Protein AF-A0AAD7R0L4-F1 (afdb_monomer_lite)

pLDDT: mean 70.67, std 10.32, range [42.0, 88.0]

Organism: NCBI:txid143900

Structure (mmCIF, N/CA/C/O backbone):
data_AF-A0AAD7R0L4-F1
#
_entry.id   AF-A0AAD7R0L4-F1
#
loop_
_atom_site.group_PDB
_atom_site.id
_atom_site.type_symbol
_atom_site.label_atom_id
_atom_site.label_alt_id
_atom_site.label_comp_id
_atom_site.label_asym_id
_atom_site.label_entity_id
_atom_site.label_seq_id
_atom_site.pdbx_PDB_ins_code
_atom_site.Cartn_x
_atom_site.Cartn_y
_atom_site.Cartn_z
_atom_site.occupancy
_atom_site.B_iso_or_equiv
_atom_site.auth_seq_id
_atom_site.auth_comp_id
_atom_site.auth_asym_id
_atom_site.auth_atom_id
_atom_site.pdbx_PDB_model_num
ATOM 1 N N . MET A 1 1 ? 15.987 -25.701 2.498 1.00 42.00 1 MET A N 1
ATOM 2 C CA . MET A 1 1 ? 14.795 -24.849 2.693 1.00 42.00 1 MET A CA 1
ATOM 3 C C . MET A 1 1 ? 15.050 -24.007 3.930 1.00 42.00 1 MET A C 1
ATOM 5 O O . MET A 1 1 ? 15.380 -24.586 4.954 1.00 42.00 1 MET A O 1
ATOM 9 N N . LYS A 1 2 ? 15.032 -22.673 3.814 1.00 61.22 2 LYS A N 1
ATOM 10 C CA . LYS A 1 2 ? 15.066 -21.785 4.985 1.00 61.22 2 LYS A CA 1
ATOM 11 C C . LYS A 1 2 ? 13.730 -21.952 5.701 1.00 61.22 2 LYS A C 1
ATOM 13 O O . LYS A 1 2 ? 12.698 -21.851 5.044 1.00 61.22 2 LYS A O 1
ATOM 18 N N . ASP A 1 3 ? 13.779 -22.265 6.988 1.00 65.44 3 ASP A N 1
ATOM 19 C CA . ASP A 1 3 ? 12.600 -22.304 7.843 1.00 65.44 3 ASP A CA 1
ATOM 20 C C . ASP A 1 3 ? 12.020 -20.884 7.891 1.00 65.44 3 ASP A C 1
ATOM 22 O O . ASP A 1 3 ? 12.635 -19.963 8.430 1.00 65.44 3 ASP A O 1
ATOM 26 N N . MET A 1 4 ? 10.914 -20.673 7.178 1.00 63.59 4 MET A N 1
ATOM 27 C CA . MET A 1 4 ? 10.180 -19.411 7.182 1.00 63.59 4 MET A CA 1
ATOM 28 C C . MET A 1 4 ? 9.334 -19.449 8.450 1.00 63.59 4 MET A C 1
ATOM 30 O O . MET A 1 4 ? 8.199 -19.923 8.419 1.00 63.59 4 MET A O 1
ATOM 34 N N . GLY A 1 5 ? 9.954 -19.063 9.569 1.00 63.88 5 GLY A N 1
ATOM 35 C CA . GLY A 1 5 ? 9.342 -19.060 10.895 1.00 63.88 5 GLY A CA 1
ATOM 36 C C . GLY A 1 5 ? 7.939 -18.453 10.888 1.00 63.88 5 GLY A C 1
ATOM 37 O O . GLY A 1 5 ? 7.611 -17.607 10.056 1.00 63.88 5 GLY A O 1
ATOM 38 N N . ASN A 1 6 ? 7.091 -18.928 11.801 1.00 67.44 6 ASN A N 1
ATOM 39 C CA . ASN A 1 6 ? 5.679 -18.573 11.848 1.00 67.44 6 ASN A CA 1
ATOM 40 C C . ASN A 1 6 ? 5.490 -17.048 12.034 1.00 67.44 6 ASN A C 1
ATOM 42 O O . ASN A 1 6 ? 5.741 -16.548 13.136 1.00 67.44 6 ASN A O 1
ATOM 46 N N . PRO A 1 7 ? 4.969 -16.318 11.025 1.00 58.72 7 PRO A N 1
ATOM 47 C CA . PRO A 1 7 ? 4.804 -14.863 11.096 1.00 58.72 7 PRO A CA 1
ATOM 48 C C . PRO A 1 7 ? 3.876 -14.425 12.237 1.00 58.72 7 PRO A C 1
ATOM 50 O O . PRO A 1 7 ? 4.019 -13.341 12.794 1.00 58.72 7 PRO A O 1
ATOM 53 N N . PHE A 1 8 ? 2.946 -15.296 12.641 1.00 55.06 8 PHE A N 1
ATOM 54 C CA . PHE A 1 8 ? 1.986 -15.018 13.707 1.00 55.06 8 PHE A CA 1
ATOM 55 C C . PHE A 1 8 ? 2.591 -15.108 15.117 1.00 55.06 8 PHE A C 1
ATOM 57 O O . PHE A 1 8 ? 1.952 -14.671 16.072 1.00 55.06 8 PHE A O 1
ATOM 64 N N . GLN A 1 9 ? 3.795 -15.675 15.279 1.00 59.12 9 GLN A N 1
ATOM 65 C CA . GLN A 1 9 ? 4.473 -15.750 16.581 1.00 59.12 9 GLN A CA 1
ATOM 66 C C . GLN A 1 9 ? 5.334 -14.518 16.887 1.00 59.12 9 GLN A C 1
ATOM 68 O O . GLN A 1 9 ? 5.533 -14.205 18.060 1.00 59.12 9 GLN A O 1
ATOM 73 N N . GLU A 1 10 ? 5.833 -13.809 15.873 1.00 56.03 10 GLU A N 1
ATOM 74 C CA . GLU A 1 10 ? 6.653 -12.606 16.077 1.00 56.03 10 GLU A CA 1
ATOM 75 C C . GLU A 1 10 ? 5.790 -11.356 16.323 1.00 56.03 10 GLU A C 1
ATOM 77 O O . GLU A 1 10 ? 6.127 -10.542 17.183 1.00 56.03 10 GLU A O 1
ATOM 82 N N . GLU A 1 11 ? 4.622 -11.251 15.678 1.00 55.25 11 GLU A N 1
ATOM 83 C CA . GLU A 1 11 ? 3.708 -10.102 15.823 1.00 55.25 11 GLU A CA 1
ATOM 84 C C . GLU A 1 11 ? 2.748 -10.192 17.029 1.00 55.25 11 GLU A C 1
ATOM 86 O O . GLU A 1 11 ? 2.035 -9.240 17.350 1.00 55.25 11 GLU A O 1
ATOM 91 N N . SER A 1 12 ? 2.719 -11.313 17.760 1.00 59.25 12 SER A N 1
ATOM 92 C CA . SER A 1 12 ? 1.743 -11.512 18.843 1.00 59.25 12 SER A CA 1
ATOM 93 C C . SER A 1 12 ? 2.009 -10.656 20.086 1.00 59.25 12 SER A C 1
ATOM 95 O O . SER A 1 12 ? 1.128 -10.518 20.935 1.00 59.25 12 SER A O 1
ATOM 97 N N . ARG A 1 13 ? 3.214 -10.093 20.240 1.00 62.31 13 ARG A N 1
ATOM 98 C CA . ARG A 1 13 ? 3.587 -9.309 21.432 1.00 62.31 13 ARG A CA 1
ATOM 99 C C . ARG A 1 13 ? 2.791 -8.014 21.547 1.00 62.31 13 ARG A C 1
ATOM 101 O O . ARG A 1 13 ? 2.328 -7.688 22.640 1.00 62.31 13 ARG A O 1
ATOM 108 N N . ASP A 1 14 ? 2.579 -7.328 20.432 1.00 63.78 14 ASP A N 1
ATOM 109 C CA . ASP A 1 14 ? 1.819 -6.078 20.409 1.00 63.78 14 ASP A CA 1
ATOM 110 C C . ASP A 1 14 ? 0.336 -6.331 20.682 1.00 63.78 14 ASP A C 1
ATOM 112 O O . ASP A 1 14 ? -0.287 -5.606 21.460 1.00 63.78 14 ASP A O 1
ATOM 116 N N . LEU A 1 15 ? -0.209 -7.425 20.138 1.00 62.56 15 LEU A N 1
ATOM 117 C CA . LEU A 1 15 ? -1.573 -7.866 20.422 1.00 62.56 15 LEU A CA 1
ATOM 118 C C . LEU A 1 15 ? -1.763 -8.194 21.911 1.00 62.56 15 LEU A C 1
ATOM 120 O O . LEU A 1 15 ? -2.735 -7.758 22.525 1.00 62.56 15 LEU A O 1
ATOM 124 N N . LEU A 1 16 ? -0.822 -8.924 22.515 1.00 67.06 16 LEU A N 1
ATOM 125 C CA . LEU A 1 16 ? -0.873 -9.275 23.937 1.00 67.06 16 LEU A CA 1
ATOM 126 C C . LEU A 1 16 ? -0.730 -8.043 24.845 1.00 67.06 16 LEU A C 1
ATOM 128 O O . LEU A 1 16 ? -1.452 -7.927 25.835 1.00 67.06 16 LEU A O 1
ATOM 132 N N . SER A 1 17 ? 0.145 -7.098 24.490 1.00 65.62 17 SER A N 1
ATOM 133 C CA . SER A 1 17 ? 0.297 -5.814 25.190 1.00 65.62 17 SER A CA 1
ATOM 134 C C . SER A 1 17 ? -0.990 -4.975 25.132 1.00 65.62 17 SER A C 1
ATOM 136 O O . SER A 1 17 ? -1.462 -4.457 26.151 1.00 65.62 17 SER A O 1
ATOM 138 N N . LEU A 1 18 ? -1.631 -4.911 23.960 1.00 63.03 18 LEU A N 1
ATOM 139 C CA . LEU A 1 18 ? -2.906 -4.218 23.768 1.00 63.03 18 LEU A CA 1
ATOM 140 C C . LEU A 1 18 ? -4.031 -4.845 24.608 1.00 63.03 18 LEU A C 1
ATOM 142 O O . LEU A 1 18 ? -4.785 -4.128 25.266 1.00 63.03 18 LEU A O 1
ATOM 146 N N . ILE A 1 19 ? -4.114 -6.179 24.648 1.00 67.56 19 ILE A N 1
ATOM 147 C CA . ILE A 1 19 ? -5.095 -6.903 25.473 1.00 67.56 19 ILE A CA 1
ATOM 148 C C . ILE A 1 19 ? -4.849 -6.647 26.969 1.00 67.56 19 ILE A C 1
ATOM 150 O O . ILE A 1 19 ? -5.800 -6.392 27.710 1.00 67.56 19 ILE A O 1
ATOM 154 N N . GLY A 1 20 ? -3.587 -6.663 27.412 1.00 68.06 20 GLY A N 1
ATOM 155 C CA . GLY A 1 20 ? -3.215 -6.436 28.812 1.00 68.06 20 GLY A CA 1
ATOM 156 C C . GLY A 1 20 ? -3.614 -5.050 29.323 1.00 68.06 20 GLY A C 1
ATOM 157 O O . GLY A 1 20 ? -4.236 -4.931 30.377 1.00 68.06 20 GLY A O 1
ATOM 158 N N . THR A 1 21 ? -3.339 -3.996 28.549 1.00 68.81 21 THR A N 1
ATOM 159 C CA . THR A 1 21 ? -3.746 -2.624 28.916 1.00 68.81 21 THR A CA 1
ATOM 160 C C . THR A 1 21 ? -5.268 -2.437 28.931 1.00 68.81 21 THR A C 1
ATOM 162 O O . THR A 1 21 ? -5.793 -1.669 29.742 1.00 68.81 21 THR A O 1
ATOM 165 N N . HIS A 1 22 ? -5.999 -3.152 28.070 1.00 73.06 22 HIS A N 1
ATOM 166 C CA . HIS A 1 22 ? -7.461 -3.105 28.026 1.00 73.06 22 HIS A CA 1
ATOM 167 C C . HIS A 1 22 ? -8.110 -3.808 29.222 1.00 73.06 22 HIS A C 1
ATOM 169 O O . HIS A 1 22 ? -9.099 -3.311 29.764 1.00 73.06 22 HIS A O 1
ATOM 175 N N . LEU A 1 23 ? -7.556 -4.945 29.648 1.00 79.81 23 LEU A N 1
ATOM 176 C CA . LEU A 1 23 ? -8.071 -5.705 30.783 1.00 79.81 23 LEU A CA 1
ATOM 177 C C . LEU A 1 23 ? -8.093 -4.858 32.062 1.00 79.81 23 LEU A C 1
ATOM 179 O O . LEU A 1 23 ? -9.097 -4.850 32.770 1.00 79.81 23 LEU A O 1
ATOM 183 N N . GLU A 1 24 ? -7.027 -4.099 32.320 1.00 82.44 24 GLU A N 1
ATOM 184 C CA . GLU A 1 24 ? -6.948 -3.235 33.503 1.00 82.44 24 GLU A CA 1
ATOM 185 C C . GLU A 1 24 ? -7.959 -2.083 33.458 1.00 82.44 24 GLU A C 1
ATOM 187 O O . GLU A 1 24 ? -8.664 -1.850 34.437 1.00 82.44 24 GLU A O 1
ATOM 192 N N . LYS A 1 25 ? -8.136 -1.421 32.305 1.00 82.62 25 LYS A N 1
ATOM 193 C CA . LYS A 1 25 ? -9.190 -0.398 32.151 1.00 82.62 25 LYS A CA 1
ATOM 194 C C . LYS A 1 25 ? -10.593 -0.976 32.339 1.00 82.62 25 LYS 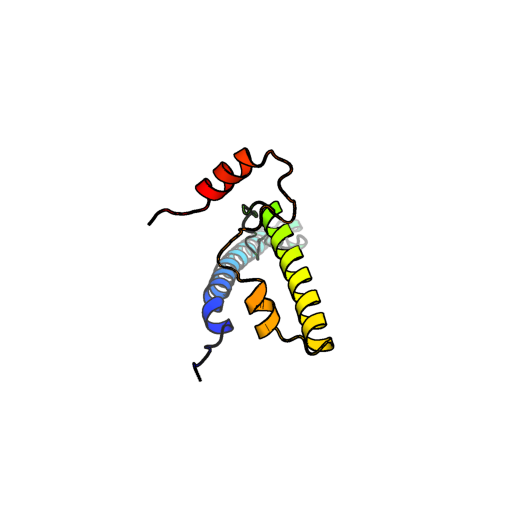A C 1
ATOM 196 O O . LYS A 1 25 ? -11.430 -0.352 32.982 1.00 82.62 25 LYS A O 1
ATOM 201 N N . GLY A 1 26 ? -10.846 -2.171 31.803 1.00 83.44 26 GLY A N 1
ATOM 202 C CA . GLY A 1 26 ? -12.113 -2.880 31.990 1.00 83.44 26 GLY A CA 1
ATOM 203 C C . GLY A 1 26 ? -12.413 -3.170 33.461 1.00 83.44 26 GLY A C 1
ATOM 204 O O . GLY A 1 26 ? -13.534 -2.936 33.907 1.00 83.44 26 GLY A O 1
ATOM 205 N N . LYS A 1 27 ? -11.407 -3.613 34.228 1.00 86.62 27 LYS A N 1
ATOM 206 C CA . LYS A 1 27 ? -11.538 -3.843 35.675 1.00 86.62 27 LYS A CA 1
ATOM 207 C C . LYS A 1 27 ? -11.896 -2.564 36.431 1.00 86.62 27 LYS A C 1
ATOM 209 O O . LYS A 1 27 ? -12.783 -2.611 37.275 1.00 86.62 27 LYS A O 1
ATOM 214 N N . VAL A 1 28 ? -11.251 -1.440 36.110 1.00 86.56 28 VAL A N 1
ATOM 215 C CA . VAL A 1 28 ? -11.531 -0.145 36.754 1.00 86.56 28 VAL A CA 1
ATOM 216 C C . VAL A 1 28 ? -12.974 0.295 36.498 1.00 86.56 28 VAL A C 1
ATOM 218 O O . VAL A 1 28 ? -13.704 0.535 37.454 1.00 86.56 28 VAL A O 1
ATOM 221 N N . CYS A 1 29 ? -13.428 0.310 35.239 1.00 83.75 29 CYS A N 1
ATOM 222 C CA . CYS A 1 29 ? -14.807 0.702 34.917 1.00 83.75 29 CYS A CA 1
ATOM 223 C C . CYS A 1 29 ? -15.852 -0.220 35.562 1.00 83.75 29 CYS A C 1
ATOM 225 O O . CYS A 1 29 ? -16.917 0.237 35.971 1.00 83.75 29 CYS A O 1
ATOM 227 N N . PHE A 1 30 ? -15.554 -1.516 35.674 1.00 85.94 30 PHE A N 1
ATOM 228 C CA . PHE A 1 30 ? -16.424 -2.458 36.371 1.00 85.94 30 PHE A CA 1
ATOM 229 C C . PHE A 1 30 ? -16.498 -2.170 37.877 1.00 85.94 30 PHE A C 1
ATOM 231 O O . PHE A 1 30 ? -17.583 -2.179 38.451 1.00 85.94 30 PHE A O 1
ATOM 238 N N . GLN A 1 31 ? -15.365 -1.884 38.523 1.00 87.50 31 GLN A N 1
ATOM 239 C CA . GLN A 1 31 ? -15.343 -1.547 39.949 1.00 87.50 31 GLN A CA 1
ATOM 240 C C . GLN A 1 31 ? -16.078 -0.237 40.249 1.00 87.50 31 GLN A C 1
ATOM 242 O O . GLN A 1 31 ? -16.801 -0.164 41.238 1.00 87.50 31 GLN A O 1
ATOM 247 N N . GLU A 1 32 ? -15.938 0.776 39.393 1.00 85.12 32 GLU A N 1
ATOM 248 C CA . GLU A 1 32 ? -16.685 2.034 39.513 1.00 85.12 32 GLU A CA 1
ATOM 249 C C . GLU A 1 32 ? -18.197 1.808 39.431 1.00 85.12 32 GLU A C 1
ATOM 251 O O . GLU A 1 32 ? -18.940 2.353 40.244 1.00 85.12 32 GLU A O 1
ATOM 256 N N . PHE A 1 33 ? -18.644 0.958 38.502 1.00 84.25 33 PHE A N 1
ATOM 257 C CA . PHE A 1 33 ? -20.049 0.574 38.389 1.00 84.25 33 PHE A CA 1
ATOM 258 C C . PHE A 1 33 ? -20.554 -0.130 39.656 1.00 84.25 33 PHE A C 1
ATOM 260 O O . PHE A 1 33 ? -21.569 0.273 40.218 1.00 84.25 33 PHE A O 1
ATOM 267 N N . MET A 1 34 ? -19.819 -1.131 40.154 1.00 85.25 34 MET A N 1
ATOM 268 C CA . MET A 1 34 ? -20.191 -1.854 41.378 1.00 85.25 34 MET A CA 1
ATOM 269 C C . MET A 1 34 ? -20.262 -0.926 42.598 1.00 85.25 34 MET A C 1
ATOM 271 O O . MET A 1 34 ? -21.171 -1.051 43.408 1.00 85.25 34 MET A O 1
ATOM 275 N N . LYS A 1 35 ? -19.352 0.048 42.699 1.00 85.12 35 LYS A N 1
ATOM 276 C CA . LYS A 1 35 ? -19.370 1.058 43.764 1.00 85.12 35 LYS A CA 1
ATOM 277 C C . LYS A 1 35 ? -20.560 2.018 43.643 1.00 85.12 35 LYS A C 1
ATOM 279 O O . LYS A 1 35 ? -21.090 2.450 44.660 1.00 85.12 35 LYS A O 1
ATOM 284 N N . GLY A 1 36 ? -20.974 2.356 42.421 1.00 78.31 36 GLY A N 1
ATOM 285 C CA . GLY A 1 36 ? -22.181 3.151 42.171 1.00 78.31 36 GLY A CA 1
ATOM 286 C C . GLY A 1 36 ? -23.449 2.456 42.671 1.00 78.31 36 GLY A C 1
ATOM 287 O O . GLY A 1 36 ? -24.289 3.106 43.278 1.00 78.31 36 GLY A O 1
ATOM 288 N N . LEU A 1 37 ? -23.520 1.129 42.513 1.00 78.62 37 LEU A N 1
ATOM 289 C CA . LEU A 1 37 ? -24.628 0.301 43.006 1.00 78.62 37 LEU A CA 1
ATOM 290 C C . LEU A 1 37 ? -24.692 0.170 44.534 1.00 78.62 37 LEU A C 1
ATOM 292 O O . LEU A 1 37 ? -25.748 -0.147 45.072 1.00 78.62 37 LEU A O 1
ATOM 296 N N . GLU A 1 38 ? -23.571 0.354 45.234 1.00 79.12 38 GLU A N 1
ATOM 297 C CA . GLU A 1 38 ? -23.532 0.330 46.703 1.00 79.12 38 GLU A CA 1
ATOM 298 C C . GLU A 1 38 ? -24.095 1.621 47.325 1.00 79.12 38 GLU A C 1
ATOM 300 O O . GLU A 1 38 ? -24.461 1.624 48.501 1.00 79.12 38 GLU A O 1
ATOM 305 N N . GLY A 1 39 ? -24.180 2.713 46.556 1.00 69.75 39 GLY A N 1
ATOM 306 C CA . GLY A 1 39 ? -24.914 3.918 46.939 1.00 69.75 39 GLY A CA 1
ATOM 307 C C . GLY A 1 39 ? -26.398 3.789 46.586 1.00 69.75 39 GLY A C 1
ATOM 308 O O . GLY A 1 39 ? -26.740 3.231 45.552 1.00 69.75 39 GLY A O 1
ATOM 309 N N . GLU A 1 40 ? -27.295 4.334 47.411 1.00 61.47 40 GLU A N 1
ATOM 310 C CA . GLU A 1 40 ? -28.761 4.293 47.213 1.00 61.47 40 GLU A CA 1
ATOM 311 C C . GLU A 1 40 ? -29.278 5.099 45.988 1.00 61.47 40 GLU A C 1
ATOM 313 O O . GLU A 1 40 ? -30.428 5.534 45.959 1.00 61.47 40 GLU A O 1
ATOM 318 N N . GLU A 1 41 ? -28.465 5.333 44.952 1.00 60.34 41 GLU A N 1
ATOM 319 C CA . GLU A 1 41 ? -28.935 5.897 43.683 1.00 60.34 41 GLU A CA 1
ATOM 320 C C . GLU A 1 41 ? -29.493 4.783 42.784 1.00 60.34 41 GLU A C 1
ATOM 322 O O . GLU A 1 41 ? -28.774 4.189 41.976 1.00 60.34 41 GLU A O 1
ATOM 327 N N . GLU A 1 42 ? -30.808 4.539 42.870 1.00 61.16 42 GLU A N 1
ATOM 328 C CA . GLU A 1 42 ? -31.550 3.620 41.981 1.00 61.16 42 GLU A CA 1
ATOM 329 C C . GLU A 1 42 ? -31.321 3.898 40.480 1.00 61.16 42 GLU A C 1
ATOM 331 O O . GLU A 1 42 ? -31.478 3.004 39.644 1.00 61.16 42 GLU A O 1
ATOM 336 N N . SER A 1 43 ? -30.922 5.122 40.118 1.00 61.94 43 SER A N 1
ATOM 337 C CA . SER A 1 43 ? -30.611 5.519 38.742 1.00 61.94 43 SER A CA 1
ATOM 338 C C . SER A 1 43 ? -29.392 4.800 38.161 1.00 61.94 43 SER A C 1
ATOM 340 O O . SER A 1 43 ? -29.380 4.525 36.964 1.00 61.94 43 SER A O 1
ATOM 342 N N . THR A 1 44 ? -28.397 4.439 38.976 1.00 66.25 44 THR A N 1
ATOM 343 C CA . THR A 1 44 ? -27.136 3.849 38.483 1.00 66.25 44 THR A CA 1
ATOM 344 C C . THR A 1 44 ? -27.286 2.407 37.992 1.00 66.25 44 THR A C 1
ATOM 346 O O . THR A 1 44 ? -26.533 1.974 37.122 1.00 66.25 44 THR A O 1
ATOM 349 N N . PHE A 1 45 ? -28.289 1.667 38.478 1.00 72.62 45 PHE A N 1
ATOM 350 C CA . PHE A 1 45 ? -28.519 0.274 38.082 1.00 72.62 45 PHE A CA 1
ATOM 351 C C . PHE A 1 45 ? -29.012 0.122 36.641 1.00 72.62 45 PHE A C 1
ATOM 353 O O . PHE A 1 45 ? -28.629 -0.818 35.944 1.00 72.62 45 PHE A O 1
ATOM 360 N N . TYR A 1 46 ? -29.850 1.052 36.182 1.00 80.31 46 TYR A N 1
ATOM 361 C CA . TYR A 1 46 ? -30.378 1.037 34.816 1.00 80.31 46 TYR A CA 1
ATOM 362 C C . TYR A 1 46 ? -29.438 1.702 33.810 1.00 80.31 46 TYR A C 1
ATOM 364 O O . TYR A 1 46 ? -29.674 1.621 32.601 1.00 80.31 46 TYR A O 1
ATOM 372 N N . GLU A 1 47 ? -28.369 2.344 34.282 1.00 77.94 47 GLU A N 1
ATOM 373 C CA . GLU A 1 47 ? -27.363 2.936 33.417 1.00 77.94 47 GLU A CA 1
ATOM 374 C C . GLU A 1 47 ? -26.416 1.861 32.862 1.00 77.94 47 GLU A C 1
ATOM 376 O O . GLU A 1 47 ? -25.749 1.145 33.613 1.00 77.94 47 GLU A O 1
ATOM 381 N N . PRO A 1 48 ? -26.300 1.733 31.528 1.00 78.38 48 PRO A N 1
ATOM 382 C CA . PRO A 1 48 ? -25.331 0.828 30.932 1.00 78.38 48 PRO A CA 1
ATOM 383 C C . PRO A 1 48 ? -23.901 1.250 31.281 1.00 78.38 48 PRO A C 1
ATOM 385 O O . PRO A 1 48 ? -23.545 2.426 31.160 1.00 78.38 48 PRO A O 1
ATOM 388 N N . ILE A 1 49 ? -23.042 0.275 31.597 1.00 80.81 49 ILE A N 1
ATOM 389 C CA . ILE A 1 49 ? -21.602 0.516 31.749 1.00 80.81 49 ILE A CA 1
ATOM 390 C C . ILE A 1 49 ? -21.087 1.177 30.467 1.00 80.81 49 ILE A C 1
ATOM 392 O O . ILE A 1 49 ? -21.236 0.638 29.362 1.00 80.81 49 ILE A O 1
ATOM 396 N N . LYS A 1 50 ? -20.482 2.363 30.602 1.00 77.81 50 LYS A N 1
ATOM 397 C CA . LYS A 1 50 ? -19.963 3.111 29.453 1.00 77.81 50 LYS A CA 1
ATOM 398 C C . LYS A 1 50 ? -18.974 2.249 28.675 1.00 77.81 50 LYS A C 1
ATOM 400 O O . LYS A 1 50 ? -18.018 1.707 29.221 1.00 77.81 50 LYS A O 1
ATOM 405 N N . LYS A 1 51 ? -19.191 2.158 27.361 1.00 76.56 51 LYS A N 1
ATOM 406 C CA . LYS A 1 51 ? -18.286 1.445 26.459 1.00 76.56 51 LYS A CA 1
ATOM 407 C C . LYS A 1 51 ? -16.898 2.085 26.507 1.00 76.56 51 LYS A C 1
ATOM 409 O O . LYS A 1 51 ? -16.758 3.281 26.245 1.00 76.56 51 LYS A O 1
ATOM 414 N N . ASN A 1 52 ? -15.875 1.264 26.730 1.00 73.06 52 ASN A N 1
ATOM 415 C CA . ASN A 1 52 ? -14.484 1.680 26.595 1.00 73.06 52 ASN A CA 1
ATOM 416 C C . ASN A 1 52 ? -14.220 2.139 25.154 1.00 73.06 52 ASN A C 1
ATOM 418 O O . ASN A 1 52 ? -14.233 1.337 24.217 1.00 73.06 52 ASN A O 1
ATOM 422 N N . ARG A 1 53 ? -14.005 3.447 24.966 1.00 67.75 53 ARG A N 1
ATOM 423 C CA . ARG A 1 53 ? -13.522 4.001 23.697 1.00 67.75 53 ARG A CA 1
ATOM 424 C C . ARG A 1 53 ? -12.025 3.757 23.621 1.00 67.75 53 ARG A C 1
ATOM 426 O O . ARG A 1 53 ? -11.251 4.428 24.298 1.00 67.75 53 ARG A O 1
ATOM 433 N N . VAL A 1 54 ? -11.642 2.765 22.830 1.00 66.44 54 VAL A N 1
ATOM 434 C CA . VAL A 1 54 ? -10.241 2.451 22.569 1.00 66.44 54 VAL A CA 1
ATOM 435 C C . VAL A 1 54 ? -10.021 2.305 21.073 1.00 66.44 54 VAL A C 1
ATOM 437 O O . VAL A 1 54 ? -10.782 1.630 20.377 1.00 66.44 54 VAL A O 1
ATOM 440 N N . ASP A 1 55 ? -8.962 2.945 20.594 1.00 65.12 55 ASP A N 1
ATOM 441 C CA . ASP A 1 55 ? -8.490 2.796 19.227 1.00 65.12 55 ASP A CA 1
ATOM 442 C C . ASP A 1 55 ? -7.668 1.505 19.158 1.00 65.12 55 ASP A C 1
ATOM 444 O O . ASP A 1 55 ? -6.469 1.495 19.430 1.00 65.12 55 ASP A O 1
ATOM 448 N N . PHE A 1 56 ? -8.333 0.386 18.846 1.00 65.00 56 PHE A N 1
ATOM 449 C CA . PHE A 1 56 ? -7.696 -0.938 18.715 1.00 65.00 56 PHE A CA 1
ATOM 450 C C . PHE A 1 56 ? -6.560 -0.955 17.692 1.00 65.00 56 PHE A C 1
ATOM 452 O O . PHE A 1 56 ? -5.627 -1.745 17.793 1.00 65.00 56 PHE A O 1
ATOM 459 N N . PHE A 1 57 ? -6.642 -0.060 16.716 1.00 68.44 57 PHE A N 1
ATOM 460 C CA . PHE A 1 57 ? -5.622 0.138 15.713 1.00 68.44 57 PHE A CA 1
ATOM 461 C C . PHE A 1 57 ? -5.157 1.572 15.848 1.00 68.44 57 PHE A C 1
ATOM 463 O O . PHE A 1 57 ? -5.916 2.504 15.574 1.00 68.44 57 PHE A O 1
ATOM 470 N N . ARG A 1 58 ? -3.901 1.751 16.265 1.00 56.16 58 ARG A N 1
ATOM 471 C CA . ARG A 1 58 ? -3.225 3.033 16.116 1.00 56.16 58 ARG A CA 1
ATOM 472 C C . ARG A 1 58 ? -3.182 3.313 14.621 1.00 56.16 58 ARG A C 1
ATOM 474 O O . ARG A 1 58 ? -2.310 2.810 13.919 1.00 56.16 58 ARG A O 1
ATOM 481 N N . GLN A 1 59 ? -4.142 4.087 14.124 1.00 58.59 59 GLN A N 1
ATOM 482 C CA . GLN A 1 59 ? -3.998 4.697 12.818 1.00 58.59 59 GLN A CA 1
ATOM 483 C C . GLN A 1 59 ? -2.859 5.685 12.984 1.00 58.59 59 GLN A C 1
ATOM 485 O O . GLN A 1 59 ? -3.035 6.773 13.530 1.00 58.59 59 GLN A O 1
ATOM 490 N N . VAL A 1 60 ? -1.652 5.258 12.613 1.00 56.97 60 VAL A N 1
ATOM 491 C CA . VAL A 1 60 ? -0.568 6.200 12.376 1.00 56.97 60 VAL A CA 1
ATOM 492 C C . VAL A 1 60 ? -1.178 7.210 11.409 1.00 56.97 60 VAL A C 1
ATOM 494 O O . VAL A 1 60 ? -1.639 6.782 10.344 1.00 56.97 60 VAL A O 1
ATOM 497 N N . PRO A 1 61 ? -1.306 8.499 11.782 1.00 54.41 61 PRO A N 1
ATOM 498 C CA . PRO A 1 61 ? -1.771 9.489 10.829 1.00 54.41 61 PRO A CA 1
ATOM 499 C C . PRO A 1 61 ? -0.855 9.324 9.630 1.00 54.41 61 PRO A C 1
ATOM 501 O O . PRO A 1 61 ? 0.362 9.314 9.812 1.00 54.41 61 PRO A O 1
ATOM 504 N N . ALA A 1 62 ? -1.427 9.053 8.457 1.00 56.56 62 ALA A N 1
ATOM 505 C CA . ALA A 1 62 ? -0.652 8.780 7.262 1.00 56.56 62 ALA A CA 1
ATOM 506 C C . ALA A 1 62 ? 0.204 10.017 6.963 1.00 56.56 62 ALA A C 1
ATOM 508 O O . ALA A 1 62 ? -0.216 10.925 6.258 1.00 56.56 62 ALA A O 1
ATOM 509 N N . SER A 1 63 ? 1.408 10.078 7.532 1.00 57.97 63 SER A N 1
ATOM 510 C CA . SER A 1 63 ? 2.400 11.110 7.247 1.00 57.97 63 SER A CA 1
ATOM 511 C C . SER A 1 63 ? 3.201 10.738 6.004 1.00 57.97 63 SER A C 1
ATOM 513 O O . SER A 1 63 ? 4.308 11.229 5.798 1.00 57.97 63 SER A O 1
ATOM 515 N N . VAL A 1 64 ? 2.671 9.827 5.192 1.00 55.97 64 VAL A N 1
ATOM 516 C CA . VAL A 1 64 ? 3.254 9.446 3.923 1.00 55.97 64 VAL A CA 1
ATOM 517 C C . VAL A 1 64 ? 2.403 10.130 2.880 1.00 55.97 64 VAL A C 1
ATOM 519 O O . VAL A 1 64 ? 1.258 9.750 2.659 1.00 55.97 64 VAL A O 1
ATOM 522 N N . ASP A 1 65 ? 2.968 11.203 2.339 1.00 58.91 65 ASP A N 1
ATOM 523 C CA . ASP A 1 65 ? 2.567 11.907 1.129 1.00 58.91 65 ASP A CA 1
ATOM 524 C C . ASP A 1 65 ? 1.613 11.060 0.264 1.00 58.91 65 ASP A C 1
ATOM 526 O O . ASP A 1 65 ? 2.037 10.154 -0.458 1.00 58.91 65 ASP A O 1
ATOM 530 N N . SER A 1 66 ? 0.302 11.287 0.426 1.00 60.78 66 SER A N 1
ATOM 531 C CA . SER A 1 66 ? -0.765 10.434 -0.136 1.00 60.78 66 SER A CA 1
ATOM 532 C C . SER A 1 66 ? -0.656 10.248 -1.655 1.00 60.78 66 SER A C 1
ATOM 534 O O . SER A 1 66 ? -1.151 9.266 -2.215 1.00 60.78 66 SER A O 1
ATOM 536 N N . SER A 1 67 ? 0.051 11.172 -2.310 1.00 63.56 67 SER A N 1
ATOM 537 C CA . SER A 1 67 ? 0.430 11.124 -3.715 1.00 63.56 67 SER A CA 1
ATOM 538 C C . SER A 1 67 ? 1.270 9.881 -4.051 1.00 63.56 67 SER A C 1
ATOM 540 O O . SER A 1 67 ? 0.928 9.147 -4.977 1.00 63.56 67 SER A O 1
ATOM 542 N N . LYS A 1 68 ? 2.300 9.565 -3.255 1.00 67.44 68 LYS A N 1
ATOM 543 C CA . LYS A 1 68 ? 3.232 8.449 -3.499 1.00 67.44 68 LYS A CA 1
ATOM 544 C C . LYS A 1 68 ? 2.576 7.087 -3.297 1.00 67.44 68 LYS A C 1
ATOM 546 O O . LYS A 1 68 ? 2.828 6.157 -4.057 1.00 67.44 68 LYS A O 1
ATOM 551 N N . GLN A 1 69 ? 1.687 6.972 -2.307 1.00 73.31 69 GLN A N 1
ATOM 552 C CA . GLN A 1 69 ? 0.931 5.738 -2.074 1.00 73.31 69 GLN A CA 1
ATOM 553 C C . GLN A 1 69 ? -0.023 5.431 -3.236 1.00 73.31 69 GLN A C 1
ATOM 555 O O . GLN A 1 69 ? -0.197 4.270 -3.611 1.00 73.31 69 GLN A O 1
ATOM 560 N N . LYS A 1 70 ? -0.643 6.468 -3.809 1.00 75.50 70 LYS A N 1
ATOM 561 C CA . LYS A 1 70 ? -1.534 6.318 -4.960 1.00 75.50 70 LYS A CA 1
ATOM 562 C C . LYS A 1 70 ? -0.769 5.850 -6.201 1.00 75.50 70 LYS A C 1
ATOM 564 O O . LYS A 1 70 ? -1.203 4.882 -6.817 1.00 75.50 70 LYS A O 1
ATOM 569 N N . VAL A 1 71 ? 0.381 6.465 -6.488 1.00 78.00 71 VAL A N 1
ATOM 570 C CA . VAL A 1 71 ? 1.270 6.065 -7.595 1.00 78.00 71 VAL A CA 1
ATOM 571 C C . VAL A 1 71 ? 1.703 4.606 -7.445 1.00 78.00 71 VAL A C 1
ATOM 573 O O . VAL A 1 71 ? 1.489 3.813 -8.352 1.00 78.00 71 VAL A O 1
ATOM 576 N N . LEU A 1 72 ? 2.173 4.199 -6.260 1.00 77.56 72 LEU A N 1
ATOM 577 C CA . LEU A 1 72 ? 2.582 2.811 -6.018 1.00 77.56 72 LEU A CA 1
ATOM 578 C C . LEU A 1 72 ? 1.447 1.806 -6.275 1.00 77.56 72 LEU A C 1
ATOM 580 O O . LEU A 1 72 ? 1.665 0.719 -6.807 1.00 77.56 72 LEU A O 1
ATOM 584 N N . LYS A 1 73 ? 0.214 2.156 -5.894 1.00 83.31 73 LYS A N 1
ATOM 585 C CA . LYS A 1 73 ? -0.949 1.293 -6.122 1.00 83.31 73 LYS A CA 1
ATOM 586 C C . LYS A 1 73 ? -1.279 1.170 -7.612 1.00 83.31 73 LYS A C 1
ATOM 588 O O . LYS A 1 73 ? -1.643 0.081 -8.055 1.00 83.31 73 LYS A O 1
ATOM 593 N N . GLU A 1 74 ? -1.161 2.261 -8.362 1.00 83.00 74 GLU A N 1
ATOM 594 C CA . GLU A 1 74 ? -1.340 2.282 -9.817 1.00 83.00 74 GLU A CA 1
ATOM 595 C C . GLU A 1 74 ? -0.246 1.457 -10.517 1.00 83.00 74 GLU A C 1
ATOM 597 O O . GLU A 1 74 ? -0.570 0.611 -11.355 1.00 83.00 74 GLU A O 1
ATOM 602 N N . ASP A 1 75 ? 1.010 1.583 -10.085 1.00 83.12 75 ASP A N 1
ATOM 603 C CA . ASP A 1 75 ? 2.146 0.814 -10.608 1.00 83.12 75 ASP A CA 1
ATOM 604 C C . ASP A 1 75 ? 2.000 -0.689 -10.337 1.00 83.12 75 ASP A C 1
ATOM 606 O O . ASP A 1 75 ? 2.159 -1.506 -11.244 1.00 83.12 75 ASP A O 1
ATOM 610 N N . CYS A 1 76 ? 1.601 -1.083 -9.121 1.00 85.25 76 CYS A N 1
ATOM 611 C CA . CYS A 1 76 ? 1.323 -2.487 -8.798 1.00 85.25 76 CYS A CA 1
ATOM 612 C C . CYS A 1 76 ? 0.213 -3.075 -9.683 1.00 85.25 76 CYS A C 1
ATOM 614 O O . CYS A 1 76 ? 0.294 -4.231 -10.116 1.00 85.25 76 CYS A O 1
ATOM 616 N N . GLN A 1 77 ? -0.835 -2.297 -9.972 1.00 88.00 77 GLN A N 1
ATOM 617 C CA . GLN A 1 77 ? -1.904 -2.728 -10.873 1.00 88.00 77 GLN A CA 1
ATOM 618 C C . GLN A 1 77 ? -1.414 -2.858 -12.317 1.00 88.00 77 GLN A C 1
ATOM 620 O O . GLN A 1 77 ? -1.785 -3.816 -12.999 1.00 88.00 77 GLN A O 1
ATOM 625 N N . LEU A 1 78 ? -0.590 -1.918 -12.784 1.00 85.50 78 LEU A N 1
ATOM 626 C CA . LEU A 1 78 ? 0.007 -1.958 -14.115 1.00 85.50 78 LEU A CA 1
ATOM 627 C C . LEU A 1 78 ? 0.916 -3.181 -14.272 1.00 85.50 78 LEU A C 1
ATOM 629 O O . LEU A 1 78 ? 0.742 -3.948 -15.220 1.00 85.50 78 LEU A O 1
ATOM 633 N N . PHE A 1 79 ? 1.802 -3.419 -13.304 1.00 86.50 79 PHE A N 1
ATOM 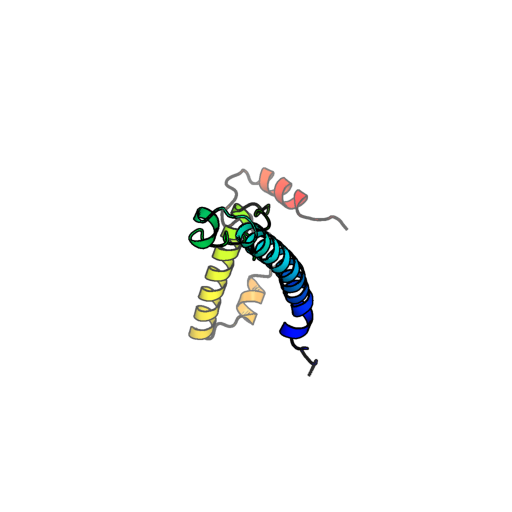634 C CA . PHE A 1 79 ? 2.675 -4.589 -13.279 1.00 86.50 79 PHE A CA 1
ATOM 635 C C . PHE A 1 79 ? 1.873 -5.891 -13.304 1.00 86.50 79 PHE A C 1
ATOM 637 O O . PHE A 1 79 ? 2.158 -6.774 -14.107 1.00 86.50 79 PHE A O 1
ATOM 644 N N . SER A 1 80 ? 0.815 -5.996 -12.494 1.00 85.06 80 SER A N 1
ATOM 645 C CA . SER A 1 80 ? -0.042 -7.190 -12.462 1.00 85.06 80 SER A CA 1
ATOM 646 C C . SER A 1 80 ? -0.676 -7.480 -13.829 1.00 85.06 80 SER A C 1
ATOM 648 O O . SER A 1 80 ? -0.699 -8.626 -14.278 1.00 85.06 80 SER A O 1
ATOM 650 N N . LYS A 1 81 ? -1.156 -6.442 -14.529 1.00 84.25 81 LYS A N 1
ATOM 651 C CA . LYS A 1 81 ? -1.730 -6.574 -15.879 1.00 84.25 81 LYS A CA 1
ATOM 652 C C . LYS A 1 81 ? -0.677 -6.979 -16.911 1.00 84.25 81 LYS A C 1
ATOM 654 O O . LYS A 1 81 ? -0.942 -7.857 -17.731 1.00 84.25 81 LYS A O 1
ATOM 659 N N . LEU A 1 82 ? 0.505 -6.362 -16.864 1.00 82.12 82 LEU A N 1
ATOM 660 C CA . LEU A 1 82 ? 1.628 -6.698 -17.741 1.00 82.12 82 LEU A CA 1
ATOM 661 C C . LEU A 1 82 ? 2.081 -8.142 -17.519 1.00 82.12 82 LEU A C 1
ATOM 663 O O . LEU A 1 82 ? 2.215 -8.885 -18.481 1.00 82.12 82 LEU A O 1
ATOM 667 N N . PHE A 1 83 ? 2.204 -8.571 -16.265 1.00 82.69 83 PHE A N 1
ATOM 668 C CA . PHE A 1 83 ? 2.589 -9.929 -15.897 1.00 82.69 83 PHE A CA 1
ATOM 669 C C . PHE A 1 83 ? 1.632 -10.984 -16.466 1.00 82.69 83 PHE A C 1
ATOM 671 O O . PHE A 1 83 ? 2.074 -11.951 -17.086 1.00 82.69 83 PHE A O 1
ATOM 678 N N . ILE A 1 84 ? 0.319 -10.776 -16.325 1.00 81.81 84 ILE A N 1
ATOM 679 C CA . ILE A 1 84 ? -0.698 -11.672 -16.899 1.00 81.81 84 ILE A CA 1
ATOM 680 C C . ILE A 1 84 ? -0.595 -11.698 -18.432 1.00 81.81 84 ILE A C 1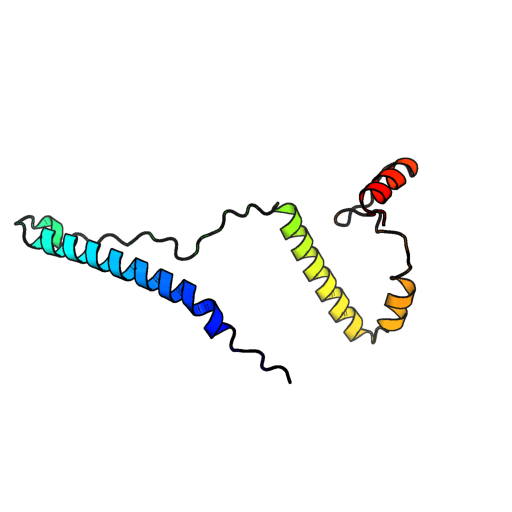
ATOM 682 O O . ILE A 1 84 ? -0.619 -12.768 -19.042 1.00 81.81 84 ILE A O 1
ATOM 686 N N . SER A 1 85 ? -0.436 -10.530 -19.061 1.00 78.50 85 SER A N 1
ATOM 687 C CA . SER A 1 85 ? -0.265 -10.417 -20.515 1.00 78.50 85 SER A CA 1
ATOM 688 C C . SER A 1 85 ? 0.978 -11.174 -21.000 1.00 78.50 85 SER A C 1
ATOM 690 O O . SER A 1 85 ? 0.894 -11.936 -21.965 1.00 78.50 85 SER A O 1
ATOM 692 N N . CYS A 1 86 ? 2.104 -11.043 -20.293 1.00 78.00 86 CYS A N 1
ATOM 693 C CA . CYS A 1 86 ? 3.349 -11.747 -20.592 1.00 78.00 86 CYS A CA 1
ATOM 694 C C . CYS A 1 86 ? 3.192 -13.270 -20.496 1.00 78.00 86 CYS A C 1
ATOM 696 O O . CYS A 1 86 ? 3.688 -13.968 -21.377 1.00 78.00 86 CYS A O 1
ATOM 698 N N . GLN A 1 87 ? 2.459 -13.783 -19.498 1.00 77.88 87 GLN A N 1
ATOM 699 C CA . GLN A 1 87 ? 2.154 -15.217 -19.410 1.00 77.88 87 GLN A CA 1
ATOM 700 C C . GLN A 1 87 ? 1.288 -15.698 -20.579 1.00 77.88 87 GLN A C 1
ATOM 702 O O . GLN A 1 87 ? 1.566 -16.742 -21.158 1.00 77.88 87 GLN A O 1
ATOM 707 N N . SER A 1 88 ? 0.262 -14.929 -20.960 1.00 73.69 88 SER A N 1
ATOM 708 C CA . SER A 1 88 ? -0.674 -15.326 -22.025 1.00 73.69 88 SER A CA 1
ATOM 709 C C . SER A 1 88 ? -0.061 -15.364 -23.429 1.00 73.69 88 SER A C 1
ATOM 711 O O . SER A 1 88 ? -0.612 -16.006 -24.318 1.00 73.69 88 SER A O 1
ATOM 713 N N . ARG A 1 89 ? 1.057 -14.658 -23.641 1.00 77.00 89 ARG A N 1
ATOM 714 C CA . ARG A 1 89 ? 1.710 -14.494 -24.950 1.00 77.00 89 ARG A CA 1
ATOM 715 C C . ARG A 1 89 ? 3.052 -15.217 -25.058 1.00 77.00 89 ARG A C 1
ATOM 717 O O . ARG A 1 89 ? 3.784 -14.930 -25.998 1.00 77.00 89 ARG A O 1
ATOM 724 N N . GLU A 1 90 ? 3.393 -16.072 -24.088 1.00 76.06 90 GLU A N 1
ATOM 725 C CA . GLU A 1 90 ? 4.722 -16.704 -23.982 1.00 76.06 90 GLU A CA 1
ATOM 726 C C . GLU A 1 90 ? 5.856 -15.679 -24.158 1.00 76.06 90 GLU A C 1
ATOM 728 O O . GLU A 1 90 ? 6.827 -15.886 -24.883 1.00 76.06 90 GLU A O 1
ATOM 733 N N . CYS A 1 91 ? 5.690 -14.505 -23.546 1.00 72.44 91 CYS A N 1
ATOM 734 C CA . CYS A 1 91 ? 6.594 -13.389 -23.767 1.00 72.44 91 CYS A CA 1
ATOM 735 C C . CYS A 1 91 ? 7.989 -13.735 -23.234 1.00 72.44 91 CYS A C 1
ATOM 737 O O . CYS A 1 91 ? 8.146 -14.039 -22.048 1.00 72.44 91 CYS A O 1
ATOM 739 N N . ASP A 1 92 ? 9.002 -13.656 -24.100 1.00 79.19 92 ASP A N 1
ATOM 740 C CA . ASP A 1 92 ? 10.394 -13.805 -23.693 1.00 79.19 92 ASP A CA 1
ATOM 741 C C . ASP A 1 92 ? 10.830 -12.568 -22.897 1.00 79.19 92 ASP A C 1
ATOM 743 O O . ASP A 1 92 ? 11.345 -11.581 -23.427 1.00 79.19 92 ASP A O 1
ATOM 747 N N . LEU A 1 93 ? 10.605 -12.634 -21.584 1.00 75.62 93 LEU A N 1
ATOM 748 C CA . LEU A 1 93 ? 11.023 -11.605 -20.638 1.00 75.62 93 LEU A CA 1
ATOM 749 C C . LEU A 1 93 ? 12.534 -11.365 -20.702 1.00 75.62 93 LEU A C 1
ATOM 751 O O . LEU A 1 93 ? 12.981 -10.246 -20.470 1.00 75.62 93 LEU A O 1
ATOM 755 N N . LYS A 1 94 ? 13.330 -12.388 -21.034 1.00 76.00 94 LYS A N 1
ATOM 756 C CA . LYS A 1 94 ? 14.784 -12.260 -21.130 1.00 76.00 94 LYS A CA 1
ATOM 757 C C . LYS A 1 94 ? 15.162 -11.379 -22.314 1.00 76.00 94 LYS A C 1
ATOM 759 O O . LYS A 1 94 ? 16.014 -10.508 -22.162 1.00 76.00 94 LYS A O 1
ATOM 764 N N . GLU A 1 95 ? 14.512 -11.573 -23.457 1.00 75.62 95 GLU A N 1
ATOM 765 C CA . GLU A 1 95 ? 14.685 -10.724 -24.635 1.00 75.62 95 GLU A CA 1
ATOM 766 C C . GLU A 1 95 ? 14.167 -9.302 -24.391 1.00 75.62 95 GLU A C 1
ATOM 768 O O . GLU A 1 95 ? 14.858 -8.334 -24.699 1.00 75.62 95 GLU A O 1
ATOM 773 N N . PHE A 1 96 ? 12.992 -9.165 -23.772 1.00 72.75 96 PHE A N 1
ATOM 774 C CA . PHE A 1 96 ? 12.401 -7.869 -23.431 1.00 72.75 96 PHE A CA 1
ATOM 775 C C . PHE A 1 96 ? 13.321 -7.043 -22.517 1.00 72.75 96 PHE A C 1
ATOM 777 O O . PHE A 1 96 ? 13.718 -5.931 -22.868 1.00 72.75 96 PHE A O 1
ATOM 784 N N . PHE A 1 97 ? 13.744 -7.609 -21.382 1.00 71.12 97 PHE A N 1
ATOM 785 C CA . PHE A 1 97 ? 14.622 -6.918 -20.435 1.00 71.12 97 PHE A CA 1
ATOM 786 C C . PHE A 1 97 ? 16.027 -6.676 -20.992 1.00 71.12 97 PHE A C 1
ATOM 788 O O . PHE A 1 97 ? 16.677 -5.723 -20.571 1.00 71.12 97 PHE A O 1
ATOM 795 N N . ARG A 1 98 ? 16.505 -7.483 -21.949 1.00 71.00 98 ARG A N 1
ATOM 796 C CA . ARG A 1 98 ? 17.785 -7.238 -22.635 1.00 71.00 98 ARG A CA 1
ATOM 797 C C . ARG A 1 98 ? 17.784 -5.917 -23.410 1.00 71.00 98 ARG A C 1
ATOM 799 O O . ARG A 1 98 ? 18.837 -5.293 -23.528 1.00 71.00 98 ARG A O 1
ATOM 806 N N . HIS A 1 99 ? 16.628 -5.492 -23.919 1.00 63.88 99 HIS A N 1
ATOM 807 C CA . HIS A 1 99 ? 16.486 -4.245 -24.677 1.00 63.88 99 HIS A CA 1
ATOM 808 C C . HIS A 1 99 ? 15.935 -3.080 -23.851 1.00 63.88 99 HIS A C 1
ATOM 810 O O . HIS A 1 99 ? 16.250 -1.941 -24.176 1.00 63.88 99 HIS A O 1
ATOM 816 N N . GLU A 1 100 ? 15.169 -3.332 -22.782 1.00 65.50 100 GLU A N 1
ATOM 817 C CA . GLU A 1 100 ? 14.687 -2.270 -21.881 1.00 65.50 100 GLU A CA 1
ATOM 818 C C . GLU A 1 100 ? 15.692 -1.866 -20.791 1.00 65.50 100 GLU A C 1
ATOM 820 O O . GLU A 1 100 ? 15.790 -0.683 -20.481 1.00 65.50 100 GLU A O 1
ATOM 825 N N . ASN A 1 101 ? 16.499 -2.790 -20.250 1.00 63.25 101 ASN A N 1
ATOM 826 C CA . ASN A 1 101 ? 17.510 -2.472 -19.224 1.00 63.25 101 ASN A CA 1
ATOM 827 C C . ASN A 1 101 ? 18.815 -1.912 -19.825 1.00 63.25 101 ASN A C 1
ATOM 829 O O . ASN A 1 101 ? 19.910 -2.225 -19.349 1.00 63.25 101 ASN A O 1
ATOM 833 N N . GLN A 1 102 ? 18.733 -1.118 -20.896 1.00 55.69 102 GLN A N 1
ATOM 834 C CA . GLN A 1 102 ? 19.900 -0.394 -21.409 1.00 55.69 102 GLN A CA 1
ATOM 835 C C . GLN A 1 102 ? 20.486 0.484 -20.297 1.00 55.69 102 GLN A C 1
ATOM 837 O O . GLN A 1 102 ? 19.762 0.979 -19.435 1.00 55.69 102 GLN A O 1
ATOM 842 N N . SER A 1 103 ? 21.807 0.678 -20.308 1.00 56.09 103 SER A N 1
ATOM 843 C CA . SER A 1 103 ? 22.523 1.316 -19.198 1.00 56.09 103 SER A CA 1
ATOM 844 C C . SER A 1 103 ? 22.014 2.724 -18.864 1.00 56.09 103 SER A C 1
ATOM 846 O O . SER A 1 103 ? 22.120 3.094 -17.706 1.00 56.09 103 SER A O 1
ATOM 848 N N . HIS A 1 104 ? 21.435 3.452 -19.833 1.00 46.53 104 HIS A N 1
ATOM 849 C CA . HIS A 1 104 ? 20.647 4.699 -19.726 1.00 46.53 104 HIS A CA 1
ATOM 850 C C . HIS A 1 104 ? 19.800 4.847 -21.029 1.00 46.53 104 HIS A C 1
ATOM 852 O O . HIS A 1 104 ? 20.215 4.286 -22.047 1.00 46.53 104 HIS A O 1
ATOM 858 N N . PRO A 1 105 ? 18.659 5.580 -21.082 1.00 51.47 105 PRO A N 1
ATOM 859 C CA . PRO A 1 105 ? 18.308 6.743 -20.275 1.00 51.47 105 PRO A CA 1
ATOM 860 C C . PRO A 1 105 ? 17.284 6.458 -19.183 1.00 51.47 105 PRO A C 1
ATOM 862 O O . PRO A 1 105 ? 16.322 5.717 -19.369 1.00 51.47 105 PRO A O 1
ATOM 865 N N . ALA A 1 106 ? 17.483 7.144 -18.057 1.00 54.00 106 ALA A N 1
ATOM 866 C CA . ALA A 1 106 ? 16.479 7.286 -17.021 1.00 54.00 106 ALA A CA 1
ATOM 867 C C . ALA A 1 106 ? 15.158 7.734 -17.646 1.00 54.00 106 ALA A C 1
ATOM 869 O O . ALA A 1 106 ? 15.139 8.593 -18.537 1.00 54.00 106 ALA A O 1
ATOM 870 N N . ALA A 1 107 ? 14.059 7.161 -17.164 1.00 57.91 107 ALA A N 1
ATOM 871 C CA . ALA A 1 107 ? 12.742 7.660 -17.492 1.00 57.91 107 ALA A C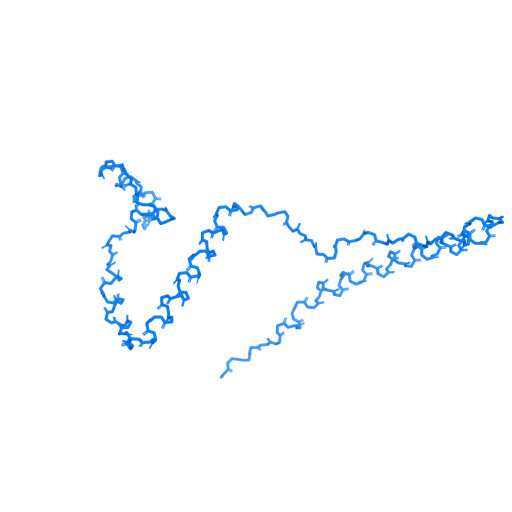A 1
ATOM 872 C C . ALA A 1 107 ? 12.731 9.175 -17.228 1.00 57.91 107 ALA A C 1
ATOM 874 O O . ALA A 1 107 ? 12.803 9.615 -16.085 1.00 57.91 107 ALA A O 1
ATOM 875 N N . LEU A 1 108 ? 12.615 9.987 -18.287 1.00 60.84 108 LEU A N 1
ATOM 876 C CA . LEU A 1 108 ? 12.370 11.439 -18.208 1.00 60.84 108 LEU A CA 1
ATOM 877 C C . LEU A 1 108 ? 10.940 11.732 -17.724 1.00 60.84 108 LEU A C 1
ATOM 879 O O . LEU A 1 108 ? 10.338 12.751 -18.065 1.00 60.84 108 LEU A O 1
ATOM 883 N N . SER A 1 109 ? 10.356 10.763 -17.036 1.00 62.34 109 SER A N 1
ATOM 884 C CA . SER A 1 109 ? 8.974 10.698 -16.656 1.00 62.34 109 SER A CA 1
ATOM 885 C C . SER A 1 109 ? 8.930 10.567 -15.149 1.00 62.34 109 SER A C 1
ATOM 887 O O . SER A 1 109 ? 9.312 9.533 -14.609 1.00 62.34 109 SER A O 1
ATOM 889 N N . ASP A 1 110 ? 8.426 11.599 -14.491 1.00 63.47 110 ASP A N 1
ATOM 890 C CA . ASP A 1 110 ? 8.157 11.587 -13.060 1.00 63.47 110 ASP A CA 1
ATOM 891 C C . ASP A 1 110 ? 6.704 11.144 -12.847 1.00 63.47 110 ASP A C 1
ATOM 893 O O . ASP A 1 110 ? 5.772 11.755 -13.381 1.00 63.47 110 ASP A O 1
ATOM 897 N N . GLY A 1 111 ? 6.502 10.015 -12.160 1.00 62.16 111 GLY A N 1
ATOM 898 C CA . GLY A 1 111 ? 5.170 9.448 -11.912 1.00 62.16 111 GLY A CA 1
ATOM 899 C C . GLY A 1 111 ? 4.340 9.206 -13.183 1.00 62.16 111 GLY A C 1
ATOM 900 O O . GLY A 1 111 ? 3.148 9.508 -13.214 1.00 62.16 111 GLY A O 1
ATOM 901 N N . GLY A 1 112 ? 4.972 8.737 -14.266 1.00 62.50 112 GLY A N 1
ATOM 902 C CA . GLY A 1 112 ? 4.300 8.478 -15.552 1.00 62.50 112 GLY A CA 1
ATOM 903 C C . GLY A 1 112 ? 4.012 9.719 -16.414 1.00 62.50 112 GLY A C 1
ATOM 904 O O . GLY A 1 112 ? 3.426 9.589 -17.491 1.00 62.50 112 GLY A O 1
ATOM 905 N N . LYS A 1 113 ? 4.423 10.922 -15.985 1.00 63.47 113 LYS A N 1
ATOM 906 C CA . LYS A 1 113 ? 4.368 12.148 -16.794 1.00 63.47 113 LYS A CA 1
ATOM 907 C C . LYS A 1 113 ? 5.740 12.532 -17.325 1.00 63.47 113 LYS A C 1
ATOM 909 O O . LYS A 1 113 ? 6.634 12.878 -16.561 1.00 63.47 113 LYS A O 1
ATOM 914 N N . LEU A 1 114 ? 5.855 12.595 -18.649 1.00 69.88 114 LEU A N 1
ATOM 915 C CA . LEU A 1 114 ? 7.030 13.141 -19.326 1.00 69.88 114 LEU A CA 1
ATOM 916 C C . LEU A 1 114 ? 7.256 14.614 -18.956 1.00 69.88 114 LEU A C 1
ATOM 918 O O . LEU A 1 114 ? 6.326 15.424 -18.996 1.00 69.88 114 LEU A O 1
ATOM 922 N N . HIS A 1 115 ? 8.504 14.977 -18.665 1.00 72.38 115 HIS A N 1
ATOM 923 C CA . HIS A 1 115 ? 8.897 16.372 -18.504 1.00 72.38 115 HIS A CA 1
ATOM 924 C C . HIS A 1 115 ? 8.729 17.137 -19.827 1.00 72.38 115 HIS A C 1
ATOM 926 O O . HIS A 1 115 ? 9.402 16.859 -20.817 1.00 72.38 115 HIS A O 1
ATOM 932 N N . THR A 1 116 ? 7.862 18.150 -19.842 1.00 75.25 116 THR A N 1
ATOM 933 C CA . THR A 1 116 ? 7.613 19.011 -21.014 1.00 75.25 116 THR A CA 1
ATOM 934 C C . THR A 1 116 ? 8.546 20.228 -21.067 1.00 75.25 116 THR A C 1
ATOM 936 O O . THR A 1 116 ? 8.144 21.302 -21.514 1.00 75.25 116 THR A O 1
ATOM 939 N N . CYS A 1 117 ? 9.772 20.112 -20.553 1.00 75.44 117 CYS A N 1
ATOM 940 C CA . CYS A 1 117 ? 10.741 21.208 -20.502 1.00 75.44 117 CYS A CA 1
ATOM 941 C C . CYS A 1 117 ? 11.744 21.153 -21.669 1.00 75.44 117 CYS A C 1
ATOM 943 O O . CYS A 1 117 ? 11.795 20.195 -22.441 1.00 75.44 117 CYS A O 1
ATOM 945 N N . GLN A 1 118 ? 12.549 22.211 -21.825 1.00 79.44 118 GLN A N 1
ATOM 946 C CA . GLN A 1 118 ? 13.654 22.193 -22.786 1.00 79.44 118 GLN A CA 1
ATOM 947 C C . GLN A 1 118 ? 14.678 21.114 -22.422 1.00 79.44 118 GLN A C 1
ATOM 949 O O . GLN A 1 118 ? 14.957 20.893 -21.247 1.00 79.44 118 GLN A O 1
ATOM 954 N N . LYS A 1 119 ? 15.311 20.518 -23.441 1.00 77.94 119 LYS A N 1
ATOM 955 C CA . LYS A 1 119 ? 16.327 19.466 -23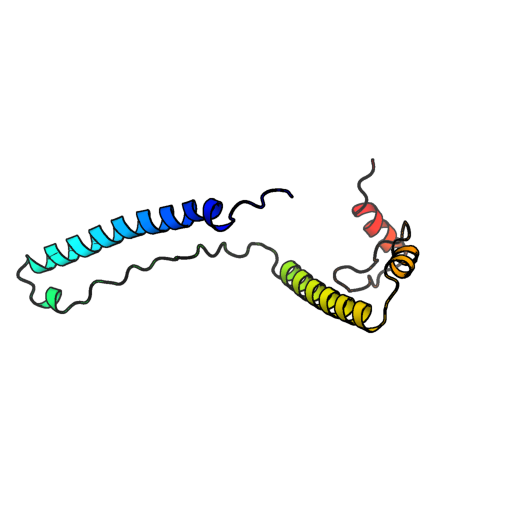.268 1.00 77.94 119 LYS A CA 1
ATOM 956 C C . LYS A 1 119 ? 17.438 19.840 -22.279 1.00 77.94 119 LYS A C 1
ATOM 958 O O . LYS A 1 119 ? 17.894 18.973 -21.551 1.00 77.94 119 LYS A O 1
ATOM 963 N N . SER A 1 120 ? 17.830 21.113 -22.219 1.00 82.50 120 SER A N 1
ATOM 964 C CA . SER A 1 120 ? 18.821 21.631 -21.264 1.00 82.50 120 SER A CA 1
ATOM 965 C C . SER A 1 120 ? 18.418 21.441 -19.798 1.00 82.50 120 SER A C 1
ATOM 967 O O . SER A 1 120 ? 19.269 21.142 -18.970 1.00 82.50 120 SER A O 1
ATOM 969 N N . HIS A 1 121 ? 17.128 21.561 -19.476 1.00 76.62 121 HIS A N 1
ATOM 970 C CA . HIS A 1 121 ? 16.620 21.371 -18.115 1.00 76.62 121 HIS A CA 1
ATOM 971 C C . HIS A 1 121 ? 16.582 19.897 -17.700 1.00 76.62 121 HIS A C 1
ATOM 973 O O . HIS A 1 121 ? 16.648 19.600 -16.510 1.00 76.62 121 HIS A O 1
ATOM 979 N N . LEU A 1 122 ? 16.496 18.968 -18.659 1.00 77.38 122 LEU A N 1
ATOM 980 C CA . LEU A 1 122 ? 16.536 17.535 -18.362 1.00 77.38 122 LEU A CA 1
ATOM 981 C C . LEU A 1 122 ? 17.894 17.126 -17.791 1.00 77.38 122 LEU A C 1
ATOM 983 O O . LEU A 1 122 ? 17.942 16.300 -16.888 1.00 77.38 122 LEU A O 1
ATOM 987 N N . THR A 1 123 ? 18.982 17.739 -18.260 1.00 77.81 123 THR A N 1
ATOM 988 C CA . THR A 1 123 ? 20.336 17.472 -17.758 1.00 77.81 123 THR A CA 1
ATOM 989 C C . THR A 1 123 ? 20.452 17.781 -16.267 1.00 77.81 123 THR A C 1
ATOM 991 O O . THR A 1 123 ? 20.911 16.934 -15.511 1.00 77.81 123 THR A O 1
ATOM 994 N N . THR A 1 124 ? 19.934 18.928 -15.818 1.00 79.75 124 THR A N 1
ATOM 995 C CA . THR A 1 124 ? 19.932 19.303 -14.393 1.00 79.75 124 THR A CA 1
ATOM 996 C C . THR A 1 124 ? 19.125 18.324 -13.535 1.00 79.75 124 THR A C 1
ATOM 998 O O . THR A 1 124 ? 19.528 17.990 -12.423 1.00 79.75 124 THR A O 1
ATOM 1001 N N . ILE A 1 125 ? 17.991 17.835 -14.051 1.00 76.69 125 ILE A N 1
ATOM 1002 C CA . ILE A 1 125 ? 17.169 16.832 -13.359 1.00 76.69 125 ILE A CA 1
ATOM 1003 C C . ILE A 1 125 ? 17.950 15.521 -13.220 1.00 76.69 125 ILE A C 1
ATOM 1005 O O . ILE A 1 125 ? 18.013 14.963 -12.128 1.00 76.69 125 ILE A O 1
ATOM 1009 N N . LEU A 1 126 ? 18.589 15.055 -14.294 1.00 75.56 126 LEU A N 1
ATOM 1010 C CA . LEU A 1 126 ? 19.380 13.823 -14.285 1.00 75.56 126 LEU A CA 1
ATOM 1011 C C . LEU A 1 126 ? 20.588 13.919 -13.344 1.00 75.56 126 LEU A C 1
ATOM 1013 O O . LEU A 1 126 ? 20.818 13.004 -12.561 1.00 75.56 126 LEU A O 1
ATOM 1017 N N . GLU A 1 127 ? 21.311 15.038 -13.361 1.00 78.88 127 GLU A N 1
ATOM 1018 C CA . GLU A 1 127 ? 22.455 15.283 -12.473 1.00 78.88 127 GLU A CA 1
ATOM 1019 C C . GLU A 1 127 ? 22.055 15.276 -10.993 1.00 78.88 127 GLU A C 1
ATOM 1021 O O . GLU A 1 127 ? 22.802 14.773 -10.161 1.00 78.88 127 GLU A O 1
ATOM 1026 N N . SER A 1 128 ? 20.855 15.761 -10.656 1.00 75.88 128 SER A N 1
ATOM 1027 C CA . SER A 1 128 ? 20.371 15.753 -9.268 1.00 75.88 128 SER A CA 1
ATOM 1028 C C . SER A 1 128 ? 20.065 14.354 -8.713 1.00 75.88 128 SER A C 1
ATOM 1030 O O . SER A 1 128 ? 19.990 14.186 -7.498 1.00 75.88 128 SER A O 1
ATOM 1032 N N . GLN A 1 129 ? 19.871 13.360 -9.587 1.00 67.12 129 GLN A N 1
ATOM 1033 C CA . GLN A 1 129 ? 19.468 11.994 -9.225 1.00 67.12 129 GLN A CA 1
ATOM 1034 C C . GLN A 1 129 ? 20.640 11.001 -9.225 1.00 67.12 129 GLN A C 1
ATOM 1036 O O . GLN A 1 129 ? 20.489 9.870 -8.764 1.00 67.12 129 GLN A O 1
ATOM 1041 N N . VAL A 1 130 ? 21.810 11.398 -9.732 1.00 69.00 130 VAL A N 1
ATOM 1042 C CA . VAL A 1 130 ? 23.012 10.559 -9.743 1.00 69.00 130 VAL A CA 1
ATOM 1043 C C . VAL A 1 130 ? 23.869 10.907 -8.530 1.00 69.00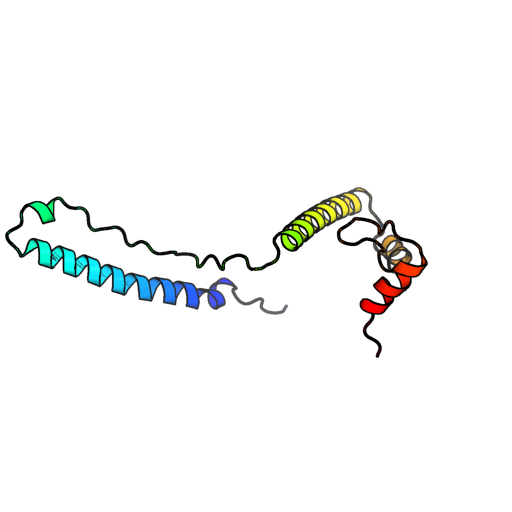 130 VAL A C 1
ATOM 1045 O O . VAL A 1 130 ? 24.373 12.019 -8.407 1.00 69.00 130 VAL A O 1
ATOM 1048 N N . THR A 1 131 ? 24.076 9.947 -7.628 1.00 58.69 131 THR A N 1
ATOM 1049 C CA . THR A 1 131 ? 25.126 10.068 -6.609 1.00 58.69 131 THR A CA 1
ATOM 1050 C C . THR A 1 131 ? 26.470 9.849 -7.293 1.00 58.69 131 THR A C 1
ATOM 1052 O O . THR A 1 131 ? 26.747 8.756 -7.788 1.00 58.69 131 THR A O 1
ATOM 1055 N N . THR A 1 132 ? 27.291 10.894 -7.365 1.00 58.28 132 THR A N 1
ATOM 1056 C CA . THR A 1 132 ? 28.678 10.764 -7.818 1.00 58.28 132 THR A CA 1
ATOM 1057 C C . THR A 1 132 ? 29.449 9.840 -6.866 1.00 58.28 132 THR A C 1
ATOM 1059 O O . THR A 1 132 ? 29.240 9.955 -5.656 1.00 58.28 132 THR A O 1
ATOM 1062 N N . PRO A 1 133 ? 30.293 8.933 -7.388 1.00 54.16 133 PRO A N 1
ATOM 1063 C CA . PRO A 1 133 ? 31.090 8.012 -6.578 1.00 54.16 133 PRO A CA 1
ATOM 1064 C C . PRO A 1 133 ? 32.086 8.721 -5.653 1.00 54.16 133 PRO A C 1
ATOM 1066 O O . PRO A 1 133 ? 32.500 9.859 -5.977 1.00 54.16 133 PRO A O 1
#

Sequence (133 aa):
MKDMGNPFQEESRDLLSLIGTHLEKGKVCFQEFMKGLEGEEESTFYEPIKKNRVDFFRQVPASVDSSKQKVLKEDCQLFSKLFISCQSRECDLKEFFRHENQSHPAALSDGGKLHTCQKSHLTTILESQVTTP

Secondary structure (DSSP, 8-state):
------HHHHTHHHHHHHHHHHHHHHHHHHHHHHHHHHSS-THHHHSPPPP----SS------S-HHHHHHHHHHHHHHHHHHHHHHHTT--HHHHHHHHS-S----SEETTEEP-S-HHHHHHHHHHH----

Radius of gyration: 29.04 Å; chains: 1; bounding box: 63×47×72 Å

Foldseek 3Di:
DPPPPDPCVVPCPVVVVLVVVVVVVVVVLVVVLVVVVVDPPPVSVPDDRDDDDDDSDPPPPCPPPVVVVVLVVVVVVVVVVVVVVCVVVVNPVVVVCVVVVDVDDDQCADSNHHDPDPPVVSVVVVVVPDDDD